Protein AF-A0A946U9X0-F1 (afdb_monomer)

Mean predicted aligned error: 12.65 Å

Secondary structure (DSSP, 8-state):
--HHHHHHHHHHHHHHHHT------EEEEEEE-TTS-EEEESSPPPTT-EEEEEEEE--

Structure (mmCIF, N/CA/C/O backbone):
data_AF-A0A946U9X0-F1
#
_entry.id   AF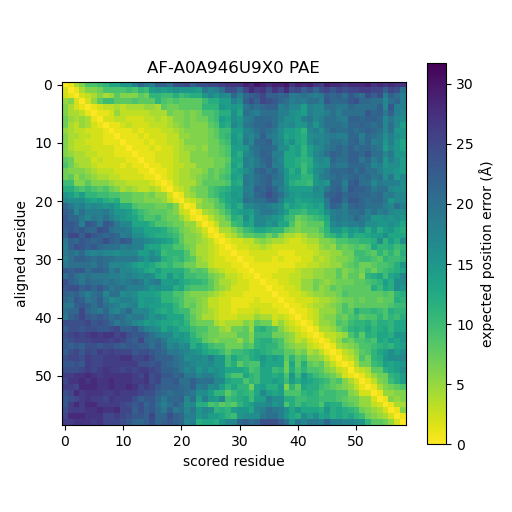-A0A946U9X0-F1
#
loop_
_atom_site.group_PDB
_atom_site.id
_atom_site.type_symbol
_atom_site.label_atom_id
_atom_site.label_alt_id
_atom_site.label_comp_id
_atom_site.label_asym_id
_atom_site.label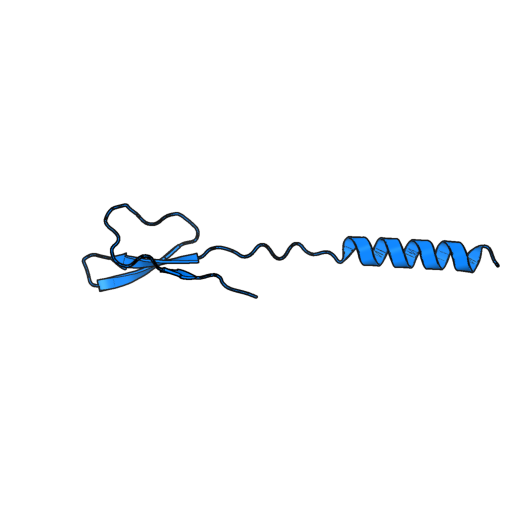_entity_id
_atom_site.label_seq_id
_atom_site.pdbx_PDB_ins_code
_atom_site.Cartn_x
_atom_site.Cartn_y
_atom_site.Cartn_z
_atom_site.occupancy
_atom_site.B_iso_or_equiv
_atom_site.auth_seq_id
_atom_site.auth_comp_id
_atom_site.auth_asym_id
_atom_site.auth_atom_id
_atom_site.pdbx_PDB_model_num
ATOM 1 N N . MET A 1 1 ? 39.544 -5.554 -28.850 1.00 58.72 1 MET A N 1
ATOM 2 C CA . MET A 1 1 ? 38.215 -6.120 -28.519 1.00 58.72 1 MET A CA 1
ATOM 3 C C . MET A 1 1 ? 37.372 -6.030 -29.781 1.00 58.72 1 MET A C 1
ATOM 5 O O . MET A 1 1 ? 37.354 -4.962 -30.373 1.00 58.72 1 MET A O 1
ATOM 9 N N . THR A 1 2 ? 36.788 -7.125 -30.273 1.00 77.19 2 THR A N 1
ATOM 10 C CA . THR A 1 2 ? 36.007 -7.084 -31.523 1.00 77.19 2 THR A CA 1
ATOM 11 C C . THR A 1 2 ? 34.764 -6.202 -31.336 1.00 77.19 2 THR A C 1
ATOM 13 O O . THR A 1 2 ? 34.133 -6.285 -30.279 1.00 77.19 2 THR A O 1
ATOM 16 N N . PRO A 1 3 ? 34.399 -5.359 -32.321 1.00 77.88 3 PRO A N 1
ATOM 17 C CA . PRO A 1 3 ? 33.327 -4.361 -32.181 1.00 77.88 3 PRO A CA 1
ATOM 18 C C . PRO A 1 3 ? 31.979 -4.999 -31.822 1.00 77.88 3 PRO A C 1
ATOM 20 O O . PRO A 1 3 ? 31.201 -4.440 -31.057 1.00 77.88 3 PRO A O 1
ATOM 23 N N . TRP A 1 4 ? 31.772 -6.241 -32.263 1.00 74.75 4 TRP A N 1
ATOM 24 C CA . TRP A 1 4 ? 30.617 -7.067 -31.925 1.00 74.75 4 TRP A CA 1
ATOM 25 C C . TRP A 1 4 ? 30.424 -7.281 -30.417 1.00 74.75 4 TRP A C 1
ATOM 27 O O . TRP A 1 4 ? 29.305 -7.240 -29.913 1.00 74.75 4 TRP A O 1
ATOM 37 N N . ARG A 1 5 ? 31.518 -7.461 -29.667 1.00 83.38 5 ARG A N 1
ATOM 38 C CA . ARG A 1 5 ? 31.455 -7.672 -28.212 1.00 83.38 5 ARG A CA 1
ATOM 39 C C . ARG A 1 5 ? 31.035 -6.397 -27.485 1.00 83.38 5 ARG A C 1
ATOM 41 O O . ARG A 1 5 ? 30.356 -6.486 -26.471 1.00 83.38 5 ARG A O 1
ATOM 48 N N . LEU A 1 6 ? 31.402 -5.229 -28.016 1.00 85.38 6 LEU A N 1
ATOM 49 C CA . LEU A 1 6 ? 31.022 -3.940 -27.442 1.00 85.38 6 LEU A CA 1
ATOM 50 C C . LEU A 1 6 ? 29.536 -3.642 -27.684 1.00 85.38 6 LEU A C 1
ATOM 52 O O . LEU A 1 6 ? 28.836 -3.267 -26.750 1.00 85.38 6 LEU A O 1
ATOM 56 N N . SER A 1 7 ? 29.035 -3.895 -28.898 1.00 85.56 7 SER A N 1
ATOM 57 C CA . SER A 1 7 ? 27.606 -3.761 -29.216 1.00 85.56 7 SER A CA 1
ATOM 58 C C . SER A 1 7 ? 26.736 -4.715 -28.395 1.00 85.56 7 SER A C 1
ATOM 60 O O . 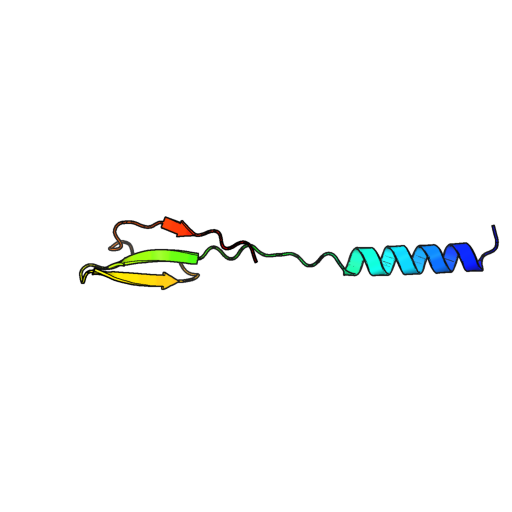SER A 1 7 ? 25.682 -4.319 -27.905 1.00 85.56 7 SER A O 1
ATOM 62 N N . MET A 1 8 ? 27.192 -5.954 -28.194 1.00 90.00 8 MET A N 1
ATOM 63 C CA . MET A 1 8 ? 26.473 -6.946 -27.393 1.00 90.00 8 MET A CA 1
ATOM 64 C C . MET A 1 8 ? 26.416 -6.563 -25.907 1.00 90.00 8 MET A C 1
ATOM 66 O O . MET A 1 8 ? 25.363 -6.684 -25.288 1.00 90.00 8 MET A O 1
ATOM 70 N N . LEU A 1 9 ? 27.515 -6.049 -25.343 1.00 91.31 9 LEU A N 1
ATOM 71 C CA . LEU A 1 9 ? 27.534 -5.532 -23.969 1.00 91.31 9 LEU A CA 1
ATOM 72 C C . LEU A 1 9 ? 26.626 -4.309 -23.806 1.00 91.31 9 LEU A C 1
ATOM 74 O O . LEU A 1 9 ? 25.920 -4.201 -22.808 1.00 91.31 9 LEU A O 1
ATOM 78 N N . PHE A 1 10 ? 26.601 -3.418 -24.798 1.00 90.81 10 PHE A N 1
ATOM 79 C CA . PHE A 1 10 ? 25.734 -2.243 -24.779 1.00 90.81 10 PHE A CA 1
ATOM 80 C C . PHE A 1 10 ? 24.246 -2.624 -24.782 1.00 90.81 10 PHE A C 1
ATOM 82 O O . PHE A 1 10 ? 23.477 -2.111 -23.971 1.00 90.81 10 PHE A O 1
ATOM 89 N N . LEU A 1 11 ? 23.851 -3.578 -25.633 1.00 90.94 11 LEU A N 1
ATOM 90 C CA . LEU A 1 11 ? 22.492 -4.132 -25.664 1.00 90.94 11 LEU A CA 1
ATOM 91 C C . LEU A 1 11 ? 22.103 -4.793 -24.336 1.00 90.94 11 LEU A C 1
ATOM 93 O O . LEU A 1 11 ? 20.985 -4.600 -23.863 1.00 90.94 11 LEU A O 1
ATOM 97 N N . LEU A 1 12 ? 23.026 -5.532 -23.716 1.00 90.19 12 LEU A N 1
ATOM 98 C CA . LEU A 1 12 ? 22.785 -6.185 -22.430 1.00 90.19 12 LEU A CA 1
ATOM 99 C C . LEU A 1 12 ? 22.559 -5.162 -21.303 1.00 90.19 12 LEU A C 1
ATOM 101 O O . LEU A 1 12 ? 21.619 -5.307 -20.524 1.00 90.19 12 LEU A O 1
ATOM 105 N N . CYS A 1 13 ? 23.372 -4.103 -21.244 1.00 87.88 13 CYS A N 1
ATOM 106 C CA . CYS A 1 13 ? 23.198 -3.024 -20.268 1.00 87.88 13 CYS A CA 1
ATOM 107 C C . CYS A 1 13 ? 21.878 -2.268 -20.469 1.00 87.88 13 CYS A C 1
ATOM 109 O O . CYS A 1 13 ? 21.210 -1.935 -19.492 1.00 87.88 13 CYS A O 1
ATOM 111 N N . LEU A 1 14 ? 21.479 -2.022 -21.721 1.00 89.00 14 LEU A N 1
ATOM 112 C CA . LEU A 1 14 ? 20.217 -1.347 -22.024 1.00 89.00 14 LEU A CA 1
ATOM 113 C C . LEU A 1 14 ? 19.005 -2.190 -21.595 1.00 89.00 14 LEU A C 1
ATOM 115 O O . LEU A 1 14 ? 18.066 -1.658 -21.010 1.00 89.00 14 LEU A O 1
ATOM 119 N N . ALA A 1 15 ? 19.047 -3.506 -21.824 1.00 86.38 15 ALA A N 1
ATOM 120 C CA . ALA A 1 15 ? 18.001 -4.423 -21.375 1.00 86.38 15 ALA A CA 1
ATOM 121 C C . ALA A 1 15 ? 17.899 -4.489 -19.840 1.00 86.38 15 ALA A C 1
ATOM 123 O O . ALA A 1 15 ? 16.796 -4.497 -19.301 1.00 86.38 15 ALA A O 1
ATOM 124 N N . ALA A 1 16 ? 19.033 -4.479 -19.132 1.00 83.94 16 ALA A N 1
ATOM 125 C CA . ALA A 1 16 ? 19.055 -4.475 -17.669 1.00 83.94 16 ALA A CA 1
ATOM 126 C C . ALA A 1 16 ? 18.473 -3.180 -17.071 1.00 83.94 16 ALA A C 1
ATOM 128 O O . ALA A 1 16 ? 17.776 -3.233 -16.063 1.00 83.94 16 ALA A O 1
ATOM 129 N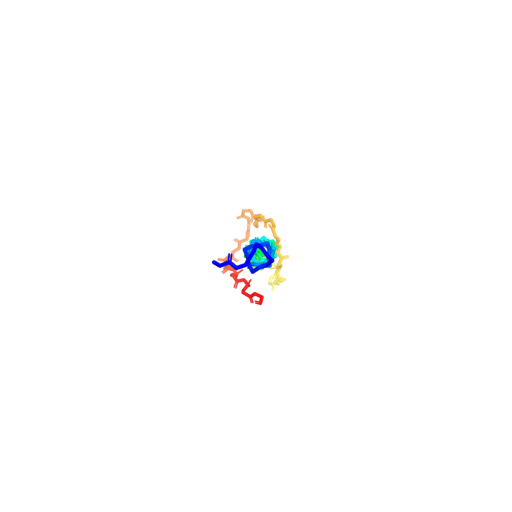 N . ALA A 1 17 ? 18.705 -2.028 -17.707 1.00 81.25 17 ALA A N 1
ATOM 130 C CA . ALA A 1 17 ? 18.146 -0.751 -17.259 1.00 81.25 17 ALA A CA 1
ATOM 131 C C . ALA A 1 17 ? 16.614 -0.685 -17.409 1.00 81.25 17 ALA A C 1
ATOM 133 O O . ALA A 1 17 ? 15.940 -0.080 -16.580 1.00 81.25 17 ALA A O 1
ATOM 134 N N . LEU A 1 18 ? 16.059 -1.335 -18.436 1.00 79.62 1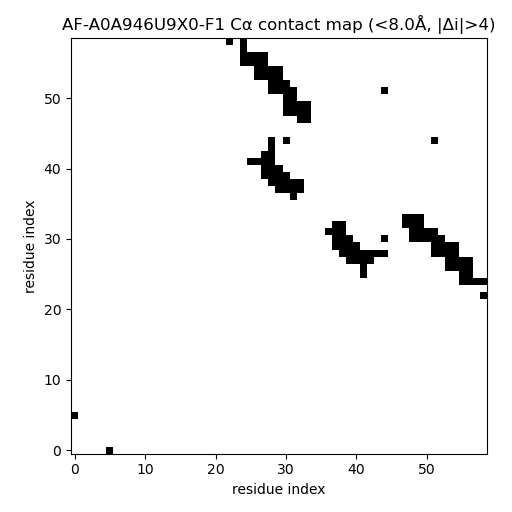8 LEU A N 1
ATOM 135 C CA . LEU A 1 18 ? 14.610 -1.412 -18.669 1.00 79.62 18 LEU A CA 1
ATOM 136 C C . LEU A 1 18 ? 13.894 -2.383 -17.717 1.00 79.62 18 LEU A C 1
ATOM 138 O O . LEU A 1 18 ? 12.677 -2.312 -17.582 1.00 79.62 18 LEU A O 1
ATOM 142 N N . ALA A 1 19 ? 14.633 -3.278 -17.057 1.00 74.12 19 ALA A N 1
ATOM 143 C CA . ALA A 1 19 ? 14.086 -4.247 -16.110 1.00 74.12 19 ALA A CA 1
ATOM 144 C C . ALA A 1 19 ? 13.895 -3.681 -14.690 1.00 74.12 19 ALA A C 1
ATOM 146 O O . ALA A 1 19 ? 13.410 -4.397 -13.814 1.00 74.12 19 ALA A O 1
ATOM 147 N N . VAL A 1 20 ? 14.243 -2.411 -14.444 1.00 70.94 20 VAL A N 1
ATOM 148 C CA . VAL A 1 20 ? 13.922 -1.730 -13.181 1.00 70.94 20 VAL A CA 1
ATOM 149 C C . VAL A 1 20 ? 12.434 -1.375 -13.186 1.00 70.94 20 VAL A C 1
ATOM 151 O O . VAL A 1 20 ? 12.029 -0.261 -13.509 1.00 70.94 20 VAL A O 1
ATOM 154 N N . GLY A 1 21 ? 11.601 -2.362 -12.861 1.00 65.81 21 GLY A N 1
ATOM 155 C CA . GLY A 1 21 ? 10.216 -2.135 -12.477 1.00 65.81 21 GLY A CA 1
ATOM 156 C C . GLY A 1 21 ? 10.194 -1.405 -11.140 1.00 65.81 21 GLY A C 1
ATOM 157 O O . GLY A 1 21 ? 10.743 -1.891 -10.155 1.00 65.81 21 GLY A O 1
ATOM 158 N N . THR A 1 22 ? 9.587 -0.222 -11.092 1.00 67.12 22 THR A N 1
ATOM 159 C CA . THR A 1 22 ? 9.311 0.450 -9.822 1.00 67.12 22 THR A CA 1
ATOM 160 C C . THR A 1 22 ? 8.203 -0.329 -9.115 1.00 67.12 22 THR A C 1
ATOM 162 O O . THR A 1 22 ? 7.030 -0.144 -9.445 1.00 67.12 22 THR A O 1
ATOM 165 N N . SER A 1 23 ? 8.551 -1.211 -8.174 1.00 63.78 23 SER A N 1
ATOM 166 C CA . SER A 1 23 ? 7.588 -1.737 -7.205 1.00 63.78 23 SER A CA 1
ATOM 167 C C . SER A 1 23 ? 7.098 -0.554 -6.372 1.00 63.78 23 SER A C 1
ATOM 169 O O . SER A 1 23 ? 7.781 -0.084 -5.463 1.00 63.78 23 SER A O 1
ATOM 171 N N . GLN A 1 24 ? 5.955 0.014 -6.748 1.00 60.75 24 GLN A N 1
ATOM 172 C CA . GLN A 1 24 ? 5.313 1.032 -5.932 1.00 60.75 24 GLN A CA 1
ATOM 173 C C . GLN A 1 24 ? 4.605 0.297 -4.800 1.00 60.75 24 GLN A C 1
ATOM 175 O O . GLN A 1 24 ? 3.557 -0.301 -5.031 1.00 60.75 24 GLN A O 1
ATOM 180 N N . ALA A 1 25 ? 5.201 0.311 -3.604 1.00 61.44 25 ALA A N 1
ATOM 181 C CA . ALA A 1 25 ? 4.535 -0.136 -2.389 1.00 61.44 25 ALA A CA 1
ATOM 182 C C . ALA A 1 25 ? 3.218 0.641 -2.270 1.00 61.44 25 ALA A C 1
ATOM 184 O O . ALA A 1 25 ? 3.207 1.862 -2.096 1.00 61.44 25 ALA A O 1
ATOM 185 N N . ARG A 1 26 ? 2.096 -0.049 -2.483 1.00 67.06 26 ARG A N 1
ATOM 186 C CA . ARG A 1 26 ? 0.775 0.568 -2.413 1.00 67.06 26 ARG A CA 1
ATOM 187 C C . ARG A 1 26 ? 0.369 0.570 -0.951 1.00 67.06 26 ARG A C 1
ATOM 189 O O . ARG A 1 26 ? 0.093 -0.483 -0.383 1.00 67.06 26 ARG A O 1
ATOM 196 N N . GLU A 1 27 ? 0.359 1.747 -0.341 1.00 71.62 27 GLU A N 1
ATOM 197 C CA . GLU A 1 27 ? -0.123 1.910 1.027 1.00 71.62 27 GLU A CA 1
ATOM 198 C C . GLU A 1 27 ? -1.617 1.571 1.071 1.00 71.62 27 GLU A C 1
ATOM 200 O O . GLU A 1 27 ? -2.445 2.288 0.507 1.00 71.62 27 GLU A O 1
ATOM 205 N N . ILE A 1 28 ? -1.970 0.457 1.713 1.00 77.94 28 ILE A N 1
ATOM 206 C CA . ILE A 1 28 ? -3.365 0.098 1.959 1.00 77.94 28 ILE A CA 1
ATOM 207 C C . ILE A 1 28 ? -3.691 0.467 3.404 1.00 77.94 28 ILE A C 1
ATOM 209 O O . ILE A 1 28 ? -3.104 -0.050 4.361 1.00 77.94 28 ILE A O 1
ATOM 213 N N . TYR A 1 29 ? -4.659 1.360 3.577 1.00 81.12 29 TYR A N 1
ATOM 214 C CA . TYR A 1 29 ? -5.168 1.748 4.883 1.00 81.12 29 TYR A CA 1
ATOM 215 C C . TYR A 1 29 ? -6.203 0.732 5.347 1.00 81.12 29 TYR A C 1
ATOM 217 O O . TYR A 1 29 ? -7.160 0.444 4.628 1.00 81.12 29 TYR A O 1
ATOM 225 N N . ARG A 1 30 ? -6.039 0.222 6.573 1.00 83.94 30 ARG A N 1
ATOM 226 C CA . ARG A 1 30 ? -7.040 -0.610 7.247 1.00 83.94 30 ARG A CA 1
ATOM 227 C C . ARG A 1 30 ? -7.566 0.100 8.485 1.00 83.94 30 ARG A C 1
ATOM 229 O O . ARG A 1 30 ? -6.783 0.487 9.352 1.00 83.94 30 ARG A O 1
ATOM 236 N N . TRP A 1 31 ? -8.884 0.185 8.616 1.00 83.62 31 TRP A N 1
ATOM 237 C CA . TRP A 1 31 ? -9.538 0.716 9.814 1.00 83.62 31 TRP A CA 1
ATOM 238 C C . TRP A 1 31 ? -10.816 -0.050 10.146 1.00 83.62 31 TRP A C 1
ATOM 240 O O . TRP A 1 31 ? -11.281 -0.883 9.362 1.00 83.62 31 TRP A O 1
ATOM 250 N N . VAL A 1 32 ? -11.357 0.216 11.333 1.00 85.56 32 VAL A N 1
ATOM 251 C CA . VAL A 1 32 ? -12.639 -0.321 11.787 1.00 85.5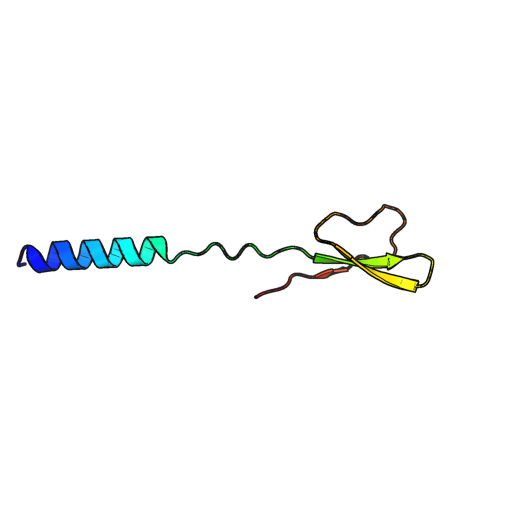6 32 VAL A CA 1
ATOM 252 C C . VAL A 1 32 ? -13.624 0.838 11.889 1.00 85.56 32 VAL A C 1
ATOM 254 O O . VAL A 1 32 ? -13.289 1.891 12.430 1.00 85.56 32 VAL A O 1
ATOM 257 N N . ASP A 1 33 ? -14.813 0.681 11.313 1.00 83.25 33 ASP A N 1
ATOM 258 C CA . ASP A 1 33 ? -15.868 1.687 11.428 1.00 83.25 33 ASP A CA 1
ATOM 259 C C . ASP A 1 33 ? -16.673 1.551 12.734 1.00 83.25 33 ASP A C 1
ATOM 261 O O .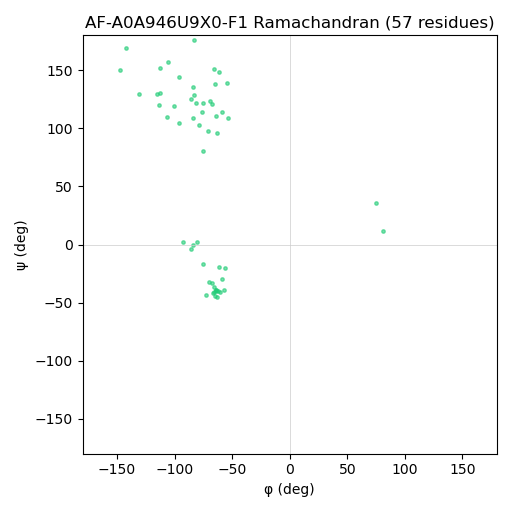 ASP A 1 33 ? -16.491 0.619 13.519 1.00 83.25 33 ASP A O 1
ATOM 265 N N . VAL A 1 34 ? -17.607 2.480 12.956 1.00 80.75 34 VAL A N 1
ATOM 266 C CA . VAL A 1 34 ? -18.471 2.511 14.152 1.00 80.75 34 VAL A CA 1
ATOM 267 C C . VAL A 1 34 ? -19.371 1.278 14.308 1.00 80.75 34 VAL A C 1
ATOM 269 O O . VAL A 1 34 ? -19.857 1.013 15.404 1.00 80.75 34 VAL A O 1
ATOM 272 N N . ASN A 1 35 ? -19.598 0.516 13.234 1.00 84.50 35 ASN A N 1
ATOM 273 C CA . ASN A 1 35 ? -20.385 -0.718 13.242 1.00 84.50 35 ASN A CA 1
ATOM 274 C C . ASN A 1 35 ? -19.504 -1.963 13.454 1.00 84.50 35 ASN A C 1
ATOM 276 O O . ASN A 1 35 ? -20.014 -3.084 13.444 1.00 84.50 35 AS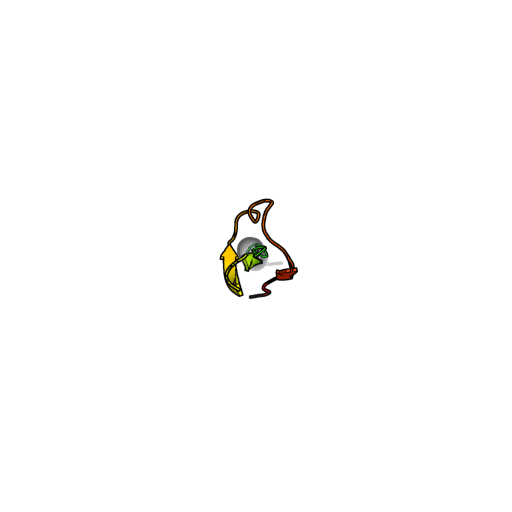N A O 1
ATOM 280 N N . GLY A 1 36 ? -18.190 -1.789 13.637 1.00 84.62 36 GLY A N 1
ATOM 281 C CA . GLY A 1 36 ? -17.230 -2.878 13.791 1.00 84.62 36 GLY A CA 1
ATOM 282 C C . GLY A 1 36 ? -16.795 -3.519 12.469 1.00 84.62 36 GLY A C 1
ATOM 283 O O . GLY A 1 36 ? -16.171 -4.582 12.491 1.00 84.62 36 GLY A O 1
ATOM 284 N N . VAL A 1 37 ? -17.110 -2.914 11.319 1.00 86.81 37 VAL A N 1
ATOM 285 C CA . VAL A 1 37 ? -16.745 -3.453 10.002 1.00 86.81 37 VAL A CA 1
ATOM 286 C C . VAL A 1 37 ? -15.326 -3.028 9.641 1.00 86.81 37 VAL A C 1
ATOM 288 O O . VAL A 1 37 ? -14.936 -1.873 9.814 1.00 86.81 37 VAL A O 1
ATOM 291 N N . VAL A 1 38 ? -14.542 -3.980 9.135 1.00 88.88 38 VAL A N 1
ATOM 292 C CA . VAL A 1 38 ? -13.169 -3.745 8.680 1.00 88.88 38 VAL A CA 1
ATOM 293 C C . VAL A 1 38 ? -13.187 -3.258 7.236 1.00 88.88 38 VAL A C 1
ATOM 295 O O . VAL A 1 38 ? -13.699 -3.954 6.359 1.00 88.88 38 VAL A O 1
ATOM 298 N N . HIS A 1 39 ? -12.570 -2.105 6.989 1.00 85.12 39 HIS A N 1
ATOM 299 C CA . HIS A 1 39 ? -12.425 -1.514 5.658 1.00 85.12 39 HIS A CA 1
ATOM 300 C C . HIS A 1 39 ? -10.967 -1.515 5.204 1.00 85.12 39 HIS A C 1
ATOM 302 O O . HIS A 1 39 ? -10.053 -1.455 6.031 1.00 85.12 39 HIS A O 1
ATOM 308 N N . PHE A 1 40 ? -10.775 -1.570 3.884 1.00 84.69 40 PHE A N 1
ATOM 309 C CA . PHE A 1 40 ? -9.486 -1.445 3.206 1.00 84.69 40 PHE A CA 1
ATOM 310 C C . PHE A 1 40 ? -9.628 -0.426 2.076 1.00 84.69 40 PHE A C 1
ATOM 312 O O . PHE A 1 40 ? -10.553 -0.540 1.271 1.00 84.69 40 PHE A O 1
ATOM 319 N N . SER A 1 41 ? -8.736 0.558 2.006 1.00 79.94 41 SER A N 1
ATOM 320 C CA . SER A 1 41 ? -8.745 1.566 0.941 1.00 79.94 41 SER A CA 1
ATOM 321 C C . SER A 1 41 ? -7.330 2.013 0.604 1.00 79.94 41 SER A C 1
ATOM 323 O O . SER A 1 41 ? -6.453 2.020 1.465 1.00 79.94 41 SER A O 1
ATOM 325 N N . ASP A 1 42 ? -7.122 2.392 -0.652 1.00 76.44 42 ASP A N 1
ATOM 326 C CA . ASP A 1 42 ? -5.913 3.059 -1.140 1.00 76.44 42 ASP A CA 1
ATOM 327 C C . ASP A 1 42 ? -5.968 4.590 -0.959 1.00 76.44 42 ASP A C 1
ATOM 329 O O . ASP A 1 42 ? -4.992 5.286 -1.228 1.00 76.44 42 ASP A O 1
ATOM 333 N N . GLY A 1 43 ? -7.098 5.119 -0.479 1.00 73.56 43 GLY A N 1
ATOM 334 C CA . GLY A 1 43 ? -7.267 6.504 -0.041 1.00 73.56 43 GLY A CA 1
ATOM 335 C C . GLY A 1 43 ? -7.330 6.636 1.482 1.00 73.56 43 GLY A C 1
ATOM 336 O O . GLY A 1 43 ? -7.689 5.688 2.184 1.00 73.56 43 GLY A O 1
ATOM 337 N N . ALA A 1 44 ? -7.014 7.833 1.987 1.00 69.00 44 ALA A N 1
ATOM 338 C CA . ALA A 1 44 ? -7.027 8.128 3.418 1.00 69.00 44 ALA A CA 1
ATOM 339 C C . ALA A 1 44 ? -8.392 7.798 4.066 1.00 69.00 44 ALA A C 1
ATOM 341 O O . ALA A 1 44 ? -9.439 8.079 3.469 1.00 69.00 44 ALA A O 1
ATOM 342 N N . PRO A 1 45 ? -8.400 7.216 5.279 1.00 69.62 45 PRO A N 1
ATOM 343 C CA . PRO A 1 45 ? -9.635 6.898 5.982 1.00 69.62 45 PRO A CA 1
ATOM 344 C C . PRO A 1 45 ? -10.405 8.174 6.373 1.00 69.62 45 PRO A C 1
ATOM 346 O O . PRO A 1 45 ? -9.789 9.213 6.618 1.00 69.62 45 PRO A O 1
ATOM 349 N N . PRO A 1 46 ? -11.746 8.116 6.471 1.00 72.19 46 PRO A N 1
ATOM 350 C CA . PRO A 1 46 ? -12.540 9.220 7.008 1.00 72.19 46 PRO A CA 1
ATOM 351 C C . PRO A 1 46 ? -12.162 9.510 8.471 1.00 72.19 46 PRO A C 1
ATOM 353 O O . PRO A 1 46 ? -11.833 8.588 9.213 1.00 72.19 46 PRO A O 1
ATOM 356 N N . GLU A 1 47 ? -12.250 10.773 8.912 1.00 70.62 47 GLU A N 1
ATOM 357 C CA . GLU A 1 47 ? -11.818 11.218 10.259 1.00 70.62 47 GLU A CA 1
ATOM 358 C C . GLU A 1 47 ? -12.490 10.464 11.421 1.00 70.62 47 GLU A C 1
ATOM 360 O O . GLU A 1 47 ? -11.969 10.425 12.531 1.00 70.62 47 GLU A O 1
ATOM 365 N N . THR A 1 48 ? -13.636 9.834 11.170 1.00 69.50 48 THR A N 1
ATOM 366 C CA . THR A 1 48 ? -14.384 9.026 12.142 1.00 69.50 48 THR A CA 1
ATOM 367 C C . THR A 1 48 ? -13.841 7.603 12.315 1.00 69.50 48 THR A C 1
ATOM 369 O O . THR A 1 48 ? -14.459 6.799 13.008 1.00 69.50 48 THR A O 1
ATOM 372 N N . ALA A 1 49 ? -12.755 7.242 11.630 1.00 62.78 49 ALA A N 1
ATOM 373 C CA . ALA A 1 49 ? -12.161 5.915 11.687 1.00 62.78 49 ALA A CA 1
ATOM 374 C C . ALA A 1 49 ? -11.271 5.745 12.928 1.00 62.78 49 ALA A C 1
ATOM 376 O O . ALA A 1 49 ? -10.273 6.446 13.095 1.00 62.78 49 ALA A O 1
ATOM 377 N N . GLU A 1 50 ? -11.581 4.755 13.765 1.00 64.12 50 GLU A N 1
ATOM 378 C CA . GLU A 1 50 ? -10.735 4.364 14.894 1.00 64.12 50 GLU A CA 1
ATOM 379 C C . GLU A 1 50 ? -9.827 3.178 14.510 1.00 64.12 50 GLU A C 1
ATOM 381 O O . GLU A 1 50 ? -10.207 2.279 13.754 1.00 64.12 50 GLU A O 1
ATOM 386 N N . GLY A 1 51 ? -8.590 3.157 15.024 1.00 60.56 51 GLY A N 1
ATOM 387 C CA . GLY A 1 51 ? -7.674 2.020 14.849 1.00 60.56 51 GLY A CA 1
ATOM 388 C C . GLY A 1 51 ? -7.030 1.894 13.462 1.00 60.56 51 GLY A C 1
ATOM 389 O O . GLY A 1 51 ? -6.810 0.774 12.994 1.00 60.56 51 GLY A O 1
ATOM 390 N N . VAL A 1 52 ? -6.714 3.021 12.815 1.00 60.31 52 VAL A N 1
ATOM 391 C CA . VAL A 1 52 ? -5.995 3.059 11.531 1.00 60.31 52 VAL A CA 1
ATOM 392 C C . VAL A 1 52 ? -4.631 2.370 11.673 1.00 60.31 52 VAL A C 1
ATOM 394 O O . VAL A 1 52 ? -3.748 2.850 12.382 1.00 60.31 52 VAL A O 1
ATOM 397 N N . LYS A 1 53 ? -4.448 1.238 10.986 1.00 67.31 53 LYS A N 1
ATOM 398 C CA . LYS A 1 53 ? -3.133 0.627 10.759 1.00 67.31 53 LYS A CA 1
ATOM 399 C C . LYS A 1 53 ? -2.817 0.708 9.272 1.00 67.31 53 LYS A C 1
ATOM 401 O O . LYS A 1 53 ? -3.555 0.160 8.455 1.00 67.31 53 LYS A O 1
ATOM 406 N N . GLN A 1 54 ? -1.721 1.384 8.945 1.00 57.53 54 GLN A N 1
ATOM 407 C CA . GLN A 1 54 ? -1.130 1.357 7.613 1.00 57.53 54 GLN A CA 1
ATOM 408 C C . GLN A 1 54 ? -0.538 -0.034 7.391 1.00 57.53 54 GLN A C 1
ATOM 410 O O . GLN A 1 54 ? 0.243 -0.515 8.215 1.00 57.53 54 GLN A O 1
ATOM 415 N N . ILE A 1 55 ? -0.977 -0.705 6.332 1.00 67.94 55 ILE A N 1
ATOM 416 C CA . ILE A 1 55 ? -0.437 -1.997 5.931 1.00 67.94 55 ILE A CA 1
ATOM 417 C C . ILE A 1 55 ? 0.401 -1.735 4.687 1.00 67.94 55 ILE A C 1
ATOM 419 O O . ILE A 1 55 ? -0.130 -1.392 3.630 1.00 67.94 55 ILE A O 1
ATOM 423 N N . GLU A 1 56 ? 1.714 -1.854 4.839 1.00 61.84 56 GLU A N 1
ATOM 424 C CA . GLU A 1 56 ? 2.629 -1.949 3.709 1.00 61.84 56 GLU A CA 1
ATOM 425 C C . GLU A 1 56 ? 2.49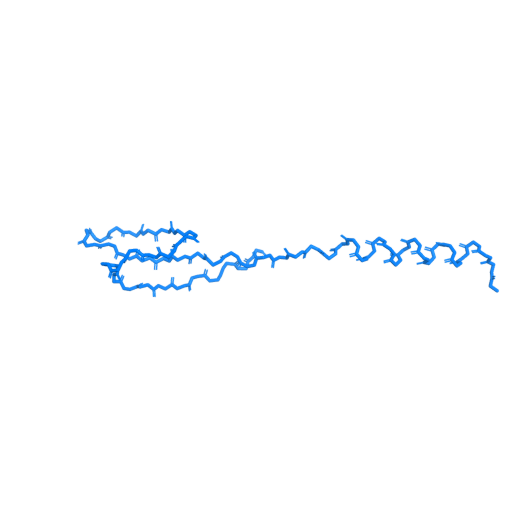4 -3.372 3.160 1.00 61.84 56 GLU A C 1
ATOM 427 O O . GLU A 1 56 ? 2.721 -4.348 3.881 1.00 61.84 56 GLU A O 1
ATOM 432 N N . ILE A 1 57 ? 1.982 -3.499 1.936 1.00 61.28 57 ILE A N 1
ATOM 433 C CA . ILE A 1 57 ? 1.919 -4.786 1.246 1.00 61.28 57 ILE A CA 1
ATOM 434 C C . ILE A 1 57 ? 3.137 -4.853 0.335 1.00 61.28 57 ILE A C 1
ATOM 436 O O . ILE A 1 57 ? 3.166 -4.198 -0.707 1.00 61.28 57 ILE A O 1
ATOM 440 N N . ASP A 1 58 ? 4.126 -5.637 0.753 1.00 56.88 58 ASP A N 1
ATOM 441 C CA . ASP A 1 58 ? 5.207 -6.086 -0.116 1.00 56.88 58 ASP A CA 1
ATOM 442 C C . ASP A 1 58 ? 4.658 -7.195 -1.032 1.00 56.88 58 ASP A C 1
ATOM 444 O O . ASP A 1 58 ? 4.112 -8.190 -0.545 1.00 56.88 58 ASP A O 1
ATOM 448 N N . GLU A 1 59 ? 4.738 -6.979 -2.349 1.00 52.59 59 GLU A N 1
ATOM 449 C CA . GLU A 1 59 ? 4.346 -7.937 -3.401 1.00 52.59 59 GLU A CA 1
ATOM 450 C C . GLU A 1 59 ? 5.415 -9.017 -3.626 1.00 52.59 59 GLU A C 1
ATOM 452 O O . GLU A 1 59 ? 6.616 -8.663 -3.709 1.00 52.59 59 GLU A O 1
#

Nearest PDB structures (foldseek):
  8gdh-assembly1_A  TM=3.240E-01  e=3.669E+00  Staphylococcus aureus
  3v05-assembly2_C  TM=2.686E-01  e=8.336E+00  Staphylococcus aureus subsp. aureus NCTC 8325

Foldseek 3Di:
DPVVVVVVVVVVVVVVVVPPDPPDQQWWKWFAAPVRDIDIDSDDDDPRTDDIDTDRDDD

pLDDT: mean 75.45, std 10.69, range [52.59, 91.31]

Solvent-accessible surface area (backbone atoms only — not comparable to full-atom values): 3790 Å² total; per-residue (Å²): 130,65,69,67,61,55,55,51,51,51,53,51,53,53,55,56,63,70,65,66,70,81,81,72,73,55,60,34,39,32,32,34,43,97,86,70,49,79,48,78,36,81,58,85,78,63,93,82,51,49,75,74,43,81,41,82,53,85,130

Sequence (59 aa):
MTPWRLSMLFLLCLAAALAVGTSQAREIYRWVDVNGVVHFSDGAPPETAEGVKQIEIDE

Radius of gyration: 22.8 Å; Cα contacts (8 Å, |Δi|>4): 66; chains: 1; bounding box: 59×19×47 Å